Protein AF-A0A2W4L8S2-F1 (afdb_monomer_lite)

Structure (mmCIF, N/CA/C/O backbone):
data_AF-A0A2W4L8S2-F1
#
_entry.id   AF-A0A2W4L8S2-F1
#
loop_
_atom_site.group_PDB
_atom_site.id
_atom_site.type_symbol
_atom_site.label_atom_id
_atom_site.label_alt_id
_atom_site.label_comp_id
_atom_site.label_asym_id
_atom_site.label_entity_id
_atom_site.label_seq_id
_atom_site.pdbx_PDB_ins_code
_atom_site.Cartn_x
_atom_site.Cartn_y
_atom_site.Cartn_z
_atom_site.occupancy
_atom_site.B_iso_or_equiv
_atom_site.auth_seq_id
_atom_site.auth_comp_id
_atom_site.auth_asym_id
_atom_site.auth_atom_id
_atom_site.pdbx_PDB_model_num
ATOM 1 N N . MET A 1 1 ? 15.013 18.807 -108.909 1.00 54.22 1 MET A N 1
ATOM 2 C CA . MET A 1 1 ? 15.925 18.720 -107.749 1.00 54.22 1 MET A CA 1
ATOM 3 C C . MET A 1 1 ? 15.673 17.381 -107.094 1.00 54.22 1 MET A C 1
ATOM 5 O O . MET A 1 1 ? 14.528 17.103 -106.762 1.00 54.22 1 MET A O 1
ATOM 9 N N . ASP A 1 2 ? 16.695 16.538 -107.022 1.00 75.88 2 ASP A N 1
ATOM 10 C CA . ASP A 1 2 ? 16.571 15.161 -106.547 1.00 75.88 2 ASP A CA 1
ATOM 11 C C . ASP A 1 2 ? 16.822 15.107 -105.030 1.00 75.88 2 ASP A C 1
ATOM 13 O O . ASP A 1 2 ? 17.959 15.154 -104.556 1.00 75.88 2 ASP A O 1
ATOM 17 N N . PHE A 1 3 ? 15.731 15.096 -104.263 1.00 67.12 3 PHE A N 1
ATOM 18 C CA . PHE A 1 3 ? 15.756 15.052 -102.798 1.00 67.12 3 PHE A CA 1
ATOM 19 C C . PHE A 1 3 ? 16.240 13.700 -102.260 1.00 67.12 3 PHE A C 1
ATOM 21 O O . PHE A 1 3 ? 16.727 13.622 -101.130 1.00 67.12 3 PHE A O 1
ATOM 28 N N . GLU A 1 4 ? 16.162 12.645 -103.070 1.00 75.00 4 GLU A N 1
ATOM 29 C CA . GLU A 1 4 ? 16.572 11.297 -102.691 1.00 75.00 4 GLU A CA 1
ATOM 30 C C . GLU A 1 4 ? 18.098 11.164 -102.683 1.00 75.00 4 GLU A C 1
ATOM 32 O O . GLU A 1 4 ? 18.675 10.584 -101.758 1.00 75.00 4 GLU A O 1
ATOM 37 N N . ALA A 1 5 ? 18.768 11.789 -103.655 1.00 77.25 5 ALA A N 1
ATOM 38 C CA . ALA A 1 5 ? 20.225 11.882 -103.690 1.00 77.25 5 ALA A CA 1
ATOM 39 C C . ALA A 1 5 ? 20.784 12.727 -102.525 1.00 77.25 5 ALA A C 1
ATOM 41 O O . ALA A 1 5 ? 21.813 12.379 -101.938 1.00 77.25 5 ALA A O 1
ATOM 42 N N . LEU A 1 6 ? 20.085 13.805 -102.147 1.00 72.44 6 LEU A N 1
ATOM 43 C CA . LEU A 1 6 ? 20.484 14.676 -101.035 1.00 72.44 6 LEU A CA 1
ATOM 44 C C . LEU A 1 6 ? 20.317 13.979 -99.671 1.00 72.44 6 LEU A C 1
ATOM 46 O O . LEU A 1 6 ? 21.197 14.074 -98.815 1.00 72.44 6 LEU A O 1
ATOM 50 N N . GLY A 1 7 ? 19.229 13.223 -99.486 1.00 68.88 7 GLY A N 1
ATOM 51 C CA . GLY A 1 7 ? 18.989 12.440 -98.270 1.00 68.88 7 GLY A CA 1
ATOM 52 C C . GLY A 1 7 ? 19.982 11.289 -98.079 1.00 68.88 7 GLY A C 1
ATOM 53 O O . GLY A 1 7 ? 20.334 10.960 -96.945 1.00 68.88 7 GLY A O 1
ATOM 54 N N . ARG A 1 8 ? 20.481 10.705 -99.177 1.00 71.81 8 ARG A N 1
ATOM 55 C CA . ARG A 1 8 ? 21.476 9.624 -99.127 1.00 71.81 8 ARG A CA 1
ATOM 56 C C . ARG A 1 8 ? 22.851 10.134 -98.678 1.00 71.81 8 ARG A C 1
ATOM 58 O O . ARG A 1 8 ? 23.450 9.522 -97.802 1.00 71.81 8 ARG A O 1
ATOM 65 N N . ARG A 1 9 ? 23.286 11.303 -99.169 1.00 66.38 9 ARG A N 1
ATOM 66 C CA . ARG A 1 9 ? 24.544 11.945 -98.734 1.00 66.38 9 ARG A CA 1
ATOM 67 C C . ARG A 1 9 ? 24.524 12.403 -97.276 1.00 66.38 9 ARG A C 1
ATOM 69 O O . ARG A 1 9 ? 25.493 12.189 -96.560 1.00 66.38 9 ARG A O 1
ATOM 76 N N . LEU A 1 10 ? 23.410 12.962 -96.801 1.00 62.72 10 LEU A N 1
ATOM 77 C CA . LEU A 1 10 ? 23.275 13.386 -95.398 1.00 62.72 10 LEU A CA 1
ATOM 78 C C . LEU A 1 10 ? 23.389 12.224 -94.400 1.00 62.72 10 LEU A C 1
ATOM 80 O O . LEU A 1 10 ? 23.786 12.441 -93.260 1.00 62.72 10 LEU A O 1
ATOM 84 N N . ARG A 1 11 ? 23.057 10.994 -94.814 1.00 60.31 11 ARG A N 1
ATOM 85 C CA . ARG A 1 11 ? 23.184 9.797 -93.972 1.00 60.31 11 ARG A CA 1
ATOM 86 C C . ARG A 1 11 ? 24.624 9.277 -93.883 1.00 60.31 11 ARG A C 1
ATOM 88 O O . ARG A 1 11 ? 24.957 8.656 -92.879 1.00 60.31 11 ARG A O 1
ATOM 95 N N . GLU A 1 12 ? 25.458 9.529 -94.888 1.00 61.97 12 GLU A N 1
ATOM 96 C CA . GLU A 1 12 ? 26.861 9.089 -94.902 1.00 61.97 12 GLU A CA 1
ATOM 97 C C . GLU A 1 12 ? 27.784 10.016 -94.085 1.00 61.97 12 GLU A C 1
ATOM 99 O O . GLU A 1 12 ? 28.756 9.537 -93.511 1.00 61.97 12 GLU A O 1
ATOM 104 N N . ASP A 1 13 ? 27.432 11.299 -93.925 1.00 56.53 13 ASP A N 1
ATOM 105 C CA . ASP A 1 13 ? 28.270 12.315 -93.254 1.00 56.53 13 ASP A CA 1
ATOM 106 C C . ASP A 1 13 ? 27.974 12.544 -91.753 1.00 56.53 13 ASP A C 1
ATOM 108 O O . ASP A 1 13 ? 28.498 13.481 -91.146 1.00 56.53 13 ASP A O 1
ATOM 112 N N . LEU A 1 14 ? 27.150 11.711 -91.104 1.00 54.44 14 LEU A N 1
ATOM 113 C CA . LEU A 1 14 ? 26.831 11.850 -89.672 1.00 54.44 14 LEU A CA 1
ATOM 114 C C . LEU A 1 14 ? 27.606 10.830 -88.815 1.00 54.44 14 LEU A C 1
ATOM 116 O O . LEU A 1 14 ? 27.121 9.716 -88.601 1.00 54.44 14 LEU A O 1
ATOM 120 N N . PRO A 1 15 ? 28.759 11.194 -88.215 1.00 55.28 15 PRO A N 1
ATOM 121 C CA . PRO A 1 15 ? 29.455 10.358 -87.240 1.00 55.28 15 PRO A CA 1
ATOM 122 C C . PRO A 1 15 ? 28.753 10.445 -85.871 1.00 55.28 15 PRO A C 1
ATOM 124 O O . PRO A 1 15 ? 29.304 10.955 -84.899 1.00 55.28 15 PRO A O 1
ATOM 127 N N . ILE A 1 16 ? 27.498 9.993 -85.777 1.00 54.88 16 ILE A N 1
ATOM 128 C CA . ILE A 1 16 ? 26.684 10.130 -84.551 1.00 54.88 16 ILE A CA 1
ATOM 129 C C . ILE A 1 16 ? 26.672 8.852 -83.694 1.00 54.88 16 ILE A C 1
ATOM 131 O O . ILE A 1 16 ? 26.367 8.907 -82.503 1.00 54.88 16 ILE A O 1
ATOM 135 N N . ALA A 1 17 ? 27.082 7.699 -84.225 1.00 53.38 17 ALA A N 1
ATOM 136 C CA . ALA A 1 17 ? 26.986 6.439 -83.482 1.00 53.38 17 ALA A CA 1
ATOM 137 C C . ALA A 1 17 ? 28.056 6.255 -82.377 1.00 53.38 17 ALA A C 1
ATOM 139 O O . ALA A 1 17 ? 27.786 5.597 -81.373 1.00 53.38 17 ALA A O 1
ATOM 140 N N . GLU A 1 18 ? 29.252 6.846 -82.495 1.00 54.78 18 GLU A N 1
ATOM 141 C CA . GLU A 1 18 ? 30.366 6.517 -81.583 1.00 54.78 18 GLU A CA 1
ATOM 142 C C . GLU A 1 18 ? 30.488 7.408 -80.335 1.00 54.78 18 GLU A C 1
ATOM 144 O O . GLU A 1 18 ? 30.921 6.940 -79.276 1.00 54.78 18 GLU A O 1
ATOM 149 N N . ALA A 1 19 ? 30.101 8.684 -80.414 1.00 54.56 19 ALA A N 1
ATOM 150 C CA . ALA A 1 19 ? 30.258 9.620 -79.296 1.00 54.56 19 ALA A CA 1
ATOM 151 C C . ALA A 1 19 ? 29.278 9.327 -78.139 1.00 54.56 19 ALA A C 1
ATOM 153 O O . ALA A 1 19 ? 29.644 9.436 -76.964 1.00 54.56 19 ALA A O 1
ATOM 154 N N . GLY A 1 20 ? 28.056 8.882 -78.458 1.00 57.28 20 GLY A N 1
ATOM 155 C CA . GLY A 1 20 ? 27.028 8.545 -77.466 1.00 57.28 20 GLY A CA 1
ATOM 156 C C . GLY A 1 20 ? 27.360 7.299 -76.639 1.00 57.28 20 GLY A C 1
ATOM 157 O O . GLY A 1 20 ? 27.122 7.278 -75.429 1.00 57.28 20 GLY A O 1
ATOM 158 N N . ALA A 1 21 ? 27.980 6.289 -77.258 1.00 58.91 21 ALA A N 1
ATOM 159 C CA . ALA A 1 21 ? 28.337 5.035 -76.592 1.00 58.91 21 ALA A CA 1
ATOM 160 C C . ALA A 1 21 ? 29.458 5.214 -75.550 1.00 58.91 21 ALA A C 1
ATOM 162 O O . ALA A 1 21 ? 29.408 4.628 -74.468 1.00 58.91 21 ALA A O 1
ATOM 163 N N . ARG A 1 22 ? 30.447 6.081 -75.817 1.00 60.62 22 ARG A N 1
ATOM 164 C CA . ARG A 1 22 ? 31.533 6.370 -74.857 1.00 60.62 22 ARG A CA 1
ATOM 165 C C . ARG A 1 22 ? 31.052 7.218 -73.676 1.00 60.62 22 ARG A C 1
ATOM 167 O O . ARG A 1 22 ? 31.538 7.053 -72.555 1.00 60.62 22 ARG A O 1
ATOM 174 N N . TYR A 1 23 ? 30.086 8.110 -73.905 1.00 62.22 23 TYR A N 1
ATOM 175 C CA . TYR A 1 23 ? 29.506 8.946 -72.853 1.00 62.22 23 TYR A CA 1
ATOM 176 C C . TYR A 1 23 ? 28.605 8.140 -71.902 1.00 62.22 23 TYR A C 1
ATOM 178 O O . TYR A 1 23 ? 28.700 8.299 -70.682 1.00 62.22 23 TYR A O 1
ATOM 186 N N . SER A 1 24 ? 27.790 7.217 -72.427 1.00 61.22 24 SER A N 1
ATOM 187 C CA . SER A 1 24 ? 26.942 6.351 -71.598 1.00 61.22 24 SER A CA 1
ATOM 188 C C . SER A 1 24 ? 27.767 5.389 -70.732 1.00 61.22 24 SER A C 1
ATOM 190 O O . SER A 1 24 ? 27.485 5.245 -69.541 1.00 61.22 24 SER A O 1
ATOM 192 N N . GLN A 1 25 ? 28.848 4.819 -71.276 1.00 67.06 25 GLN A N 1
ATOM 193 C CA . GLN A 1 25 ? 29.757 3.946 -70.526 1.00 67.06 25 GLN A CA 1
ATOM 194 C C . GLN A 1 25 ? 30.489 4.679 -69.391 1.00 67.06 25 GLN A C 1
ATOM 196 O O . GLN A 1 25 ? 30.534 4.174 -68.268 1.00 67.06 25 GLN A O 1
ATOM 201 N N . ARG A 1 26 ? 30.997 5.901 -69.623 1.00 64.50 26 ARG A N 1
ATOM 202 C CA . ARG A 1 26 ? 31.630 6.707 -68.556 1.00 64.50 26 ARG A CA 1
ATOM 203 C C . ARG A 1 26 ? 30.647 7.095 -67.452 1.00 64.50 26 ARG A C 1
ATOM 205 O O . ARG A 1 26 ? 31.017 7.102 -66.279 1.00 64.50 26 ARG A O 1
ATOM 212 N N . ARG A 1 27 ? 29.391 7.387 -67.804 1.00 62.78 27 ARG A N 1
ATOM 213 C CA . ARG A 1 27 ? 28.351 7.726 -66.823 1.00 62.78 27 ARG A CA 1
ATOM 214 C C . ARG A 1 27 ? 27.994 6.532 -65.936 1.00 62.78 27 ARG A C 1
ATOM 216 O O . ARG A 1 27 ? 27.854 6.708 -64.729 1.00 62.78 27 ARG A O 1
ATOM 223 N N . LEU A 1 28 ? 27.910 5.326 -66.5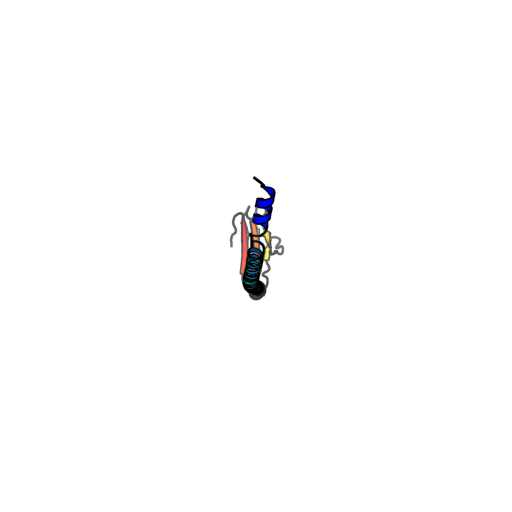01 1.00 66.94 28 LEU A N 1
ATOM 224 C CA . LEU A 1 28 ? 27.667 4.101 -65.730 1.00 66.94 28 LEU A CA 1
ATOM 225 C C . LEU A 1 28 ? 28.818 3.784 -64.766 1.00 66.94 28 LEU A C 1
ATOM 227 O O . LEU A 1 28 ? 28.566 3.450 -63.611 1.00 66.94 28 LEU A O 1
ATOM 231 N N . GLN A 1 29 ? 30.069 3.976 -65.194 1.00 71.75 29 GLN A N 1
ATOM 232 C CA . GLN A 1 29 ? 31.235 3.791 -64.323 1.00 71.75 29 GLN A CA 1
ATOM 233 C C . GLN A 1 29 ? 31.257 4.789 -63.155 1.00 71.75 29 GLN A C 1
ATOM 235 O O . GLN A 1 29 ? 31.570 4.412 -62.027 1.00 71.75 29 GLN A O 1
ATOM 240 N N . LEU A 1 30 ? 30.869 6.048 -63.390 1.00 69.38 30 LEU A N 1
ATOM 241 C CA . LEU A 1 30 ? 30.762 7.057 -62.330 1.00 69.38 30 LEU A CA 1
ATOM 242 C C . LEU A 1 30 ? 29.635 6.747 -61.337 1.00 69.38 30 LEU A C 1
ATOM 244 O O . LEU A 1 30 ? 29.838 6.890 -60.133 1.00 69.38 30 LEU A O 1
ATOM 248 N N . ILE A 1 31 ? 28.475 6.284 -61.813 1.00 69.88 31 ILE A N 1
ATOM 249 C CA . ILE A 1 31 ? 27.360 5.883 -60.941 1.00 69.88 31 ILE A CA 1
ATOM 250 C C . ILE A 1 31 ? 27.779 4.701 -60.055 1.00 69.88 31 ILE A C 1
ATOM 252 O O . ILE A 1 31 ? 27.611 4.768 -58.838 1.00 69.88 31 ILE A O 1
ATOM 256 N N . GLN A 1 32 ? 28.424 3.679 -60.627 1.00 67.75 32 GLN A N 1
ATOM 257 C CA . GLN A 1 32 ? 28.915 2.525 -59.866 1.00 67.75 32 GLN A CA 1
ATOM 258 C C . GLN A 1 32 ? 30.007 2.903 -58.851 1.00 67.75 32 GLN A C 1
ATOM 260 O O . GLN A 1 32 ? 29.982 2.437 -57.710 1.00 67.75 32 GLN A O 1
ATOM 265 N N . ALA A 1 33 ? 30.938 3.791 -59.220 1.00 64.31 33 ALA A N 1
ATOM 266 C CA . ALA A 1 33 ? 31.987 4.260 -58.313 1.00 64.31 33 ALA A CA 1
ATOM 267 C C . ALA A 1 33 ? 31.426 5.070 -57.126 1.00 64.31 33 ALA A C 1
ATOM 269 O O . ALA A 1 33 ? 31.949 4.993 -56.008 1.00 64.31 33 ALA A O 1
ATOM 270 N N . VAL A 1 34 ? 30.345 5.829 -57.343 1.00 65.31 34 VAL A N 1
ATOM 271 C CA . VAL A 1 34 ? 29.659 6.587 -56.285 1.00 65.31 34 VAL A CA 1
ATOM 272 C C . VAL A 1 34 ? 28.814 5.670 -55.391 1.00 65.31 34 VAL A C 1
ATOM 274 O O . VAL A 1 34 ? 28.837 5.837 -54.168 1.00 65.31 34 VAL A O 1
ATOM 277 N N . GLU A 1 35 ? 28.128 4.667 -55.947 1.00 58.19 35 GLU A N 1
ATOM 278 C CA . GLU A 1 35 ? 27.350 3.695 -55.162 1.00 58.19 35 GLU A CA 1
ATOM 279 C C . GLU A 1 35 ? 28.226 2.862 -54.219 1.00 58.19 35 GLU A C 1
ATOM 281 O O . GLU A 1 35 ? 27.897 2.720 -53.036 1.00 58.19 35 GLU A O 1
ATOM 286 N N . GLN A 1 36 ? 29.384 2.387 -54.689 1.00 58.41 36 GLN A N 1
ATOM 287 C CA . GLN A 1 36 ? 30.294 1.580 -53.868 1.00 58.41 36 GLN A CA 1
ATOM 288 C C . GLN A 1 36 ? 30.832 2.349 -52.650 1.00 58.41 36 GLN A C 1
ATOM 290 O O . GLN A 1 36 ? 30.936 1.786 -51.556 1.00 58.41 36 GLN A O 1
ATOM 295 N N . ARG A 1 37 ? 31.104 3.657 -52.783 1.00 54.41 37 ARG A N 1
ATOM 296 C CA . ARG A 1 37 ? 31.533 4.496 -51.646 1.00 54.41 37 ARG A CA 1
ATOM 297 C C . ARG A 1 37 ? 30.407 4.787 -50.651 1.00 54.41 37 ARG A C 1
ATOM 299 O O . ARG A 1 37 ? 30.684 4.973 -49.465 1.00 54.41 37 ARG A O 1
ATOM 306 N N . ARG A 1 38 ? 29.146 4.823 -51.098 1.00 51.81 38 ARG A N 1
ATOM 307 C CA . ARG A 1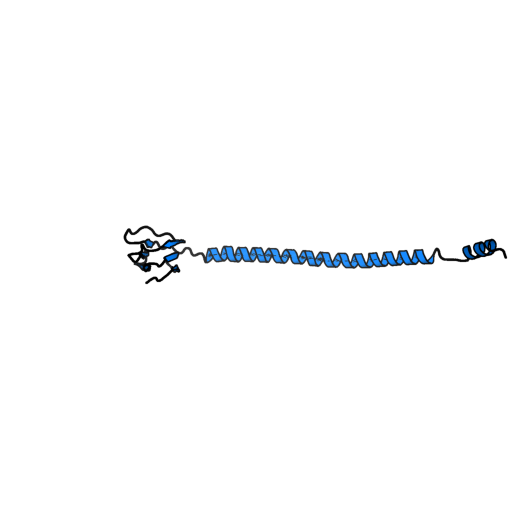 38 ? 27.988 5.120 -50.237 1.00 51.81 38 ARG A CA 1
ATOM 308 C C . ARG A 1 38 ? 27.535 3.894 -49.437 1.00 51.81 38 ARG A C 1
ATOM 310 O O . ARG A 1 38 ? 27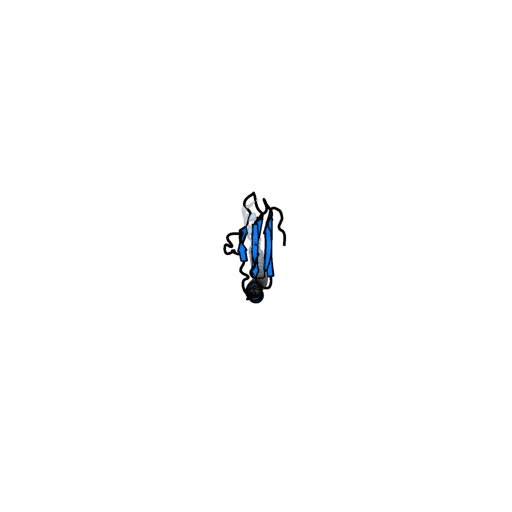.211 4.030 -48.258 1.00 51.81 38 ARG A O 1
ATOM 317 N N . ALA A 1 39 ? 27.598 2.697 -50.023 1.00 50.56 39 ALA A N 1
ATOM 318 C CA . ALA A 1 39 ? 27.157 1.454 -49.382 1.00 50.56 39 ALA A CA 1
ATOM 319 C C . ALA A 1 39 ? 28.028 1.023 -48.181 1.00 50.56 39 ALA A C 1
ATOM 321 O O . ALA A 1 39 ? 27.511 0.509 -47.187 1.00 50.56 39 ALA A O 1
ATOM 322 N N . GLY A 1 40 ? 29.343 1.272 -48.226 1.00 46.66 40 GLY A N 1
ATOM 323 C CA . GLY A 1 40 ? 30.267 0.867 -47.156 1.00 46.66 40 GLY A CA 1
ATOM 324 C C . GLY A 1 40 ? 30.166 1.698 -45.870 1.00 46.66 40 GLY A C 1
ATOM 325 O O . GLY A 1 40 ? 30.422 1.187 -44.779 1.00 46.66 40 GLY A O 1
ATOM 326 N N . LYS A 1 41 ? 29.772 2.974 -45.974 1.00 48.44 41 LYS A N 1
ATOM 327 C CA . LYS A 1 41 ? 29.778 3.908 -44.834 1.00 48.44 41 LYS A CA 1
ATOM 328 C C . LYS A 1 41 ? 28.515 3.816 -43.971 1.00 48.44 41 LYS A C 1
ATOM 330 O O . LYS A 1 41 ? 28.603 4.005 -42.765 1.00 48.44 41 LYS A O 1
ATOM 335 N N . VAL A 1 42 ? 27.365 3.477 -44.562 1.00 48.88 42 VAL A N 1
ATOM 336 C CA . VAL A 1 42 ? 26.060 3.433 -43.865 1.00 48.88 42 VAL A CA 1
ATOM 337 C C . VAL A 1 42 ? 25.864 2.137 -43.068 1.00 48.88 42 VAL A C 1
ATOM 339 O O . VAL A 1 42 ? 25.264 2.153 -41.994 1.00 48.88 42 VAL A O 1
ATOM 342 N N . ARG A 1 43 ? 26.415 1.011 -43.547 1.00 45.16 43 ARG A N 1
ATOM 343 C CA . ARG A 1 43 ? 26.307 -0.290 -42.860 1.00 45.16 43 ARG A CA 1
ATOM 344 C C . ARG A 1 43 ? 27.117 -0.375 -41.564 1.00 45.16 43 ARG A C 1
ATOM 346 O O . ARG A 1 43 ? 26.722 -1.090 -40.652 1.00 45.16 43 ARG A O 1
ATOM 353 N N . ARG A 1 44 ? 28.242 0.342 -41.458 1.00 47.06 44 ARG A N 1
ATOM 354 C CA . ARG A 1 44 ? 29.098 0.296 -40.258 1.00 47.06 44 ARG A CA 1
ATOM 355 C C . ARG A 1 44 ? 28.555 1.122 -39.090 1.00 47.06 44 ARG A C 1
ATOM 357 O O . ARG A 1 44 ? 28.726 0.719 -37.947 1.00 47.06 44 ARG A O 1
ATOM 364 N N . THR A 1 45 ? 27.875 2.234 -39.353 1.00 47.00 45 THR A N 1
ATOM 365 C CA . THR A 1 45 ? 27.312 3.094 -38.297 1.00 47.00 45 THR A CA 1
ATOM 366 C C . THR A 1 45 ? 26.016 2.548 -37.703 1.00 47.00 45 THR A C 1
ATOM 368 O O . THR A 1 45 ? 25.801 2.679 -36.504 1.00 47.00 45 THR A O 1
ATOM 371 N N . THR A 1 46 ? 25.177 1.878 -38.494 1.00 47.72 46 THR A N 1
ATOM 372 C CA . THR A 1 46 ? 23.915 1.294 -38.000 1.00 47.72 46 THR A CA 1
ATOM 373 C C . THR A 1 46 ? 24.129 0.059 -37.122 1.00 47.72 46 THR A C 1
ATOM 375 O O . THR A 1 46 ? 23.396 -0.138 -36.157 1.00 47.72 46 THR A O 1
ATOM 378 N N . LEU A 1 47 ? 25.169 -0.736 -37.387 1.00 46.56 47 LEU A N 1
ATOM 379 C CA . LEU A 1 47 ? 25.443 -1.958 -36.623 1.00 46.56 47 LEU A CA 1
ATOM 380 C C . LEU A 1 47 ? 26.120 -1.678 -35.266 1.00 46.56 47 LEU A C 1
ATOM 382 O O . LEU A 1 47 ? 25.867 -2.387 -34.296 1.00 46.56 47 LEU A O 1
ATOM 386 N N . ALA A 1 48 ? 26.910 -0.604 -35.162 1.00 47.53 48 ALA A N 1
ATOM 387 C CA . ALA A 1 48 ? 27.530 -0.184 -33.901 1.00 47.53 48 ALA A CA 1
ATOM 388 C C . ALA A 1 48 ? 26.526 0.447 -32.913 1.00 47.53 48 ALA A C 1
ATOM 390 O O . ALA A 1 48 ? 26.685 0.322 -31.701 1.00 47.53 48 ALA A O 1
ATOM 391 N N . MET A 1 49 ? 25.471 1.095 -33.417 1.00 43.62 49 MET A N 1
ATOM 392 C CA . MET A 1 49 ? 24.498 1.811 -32.583 1.00 43.62 49 MET A CA 1
ATOM 393 C C . MET A 1 49 ? 23.459 0.878 -31.931 1.00 43.62 49 MET A C 1
ATOM 395 O O . MET A 1 49 ? 22.967 1.176 -30.846 1.00 43.62 49 MET A O 1
ATOM 399 N N . GLY A 1 50 ? 23.175 -0.284 -32.533 1.00 45.22 50 GLY A N 1
ATOM 400 C CA . GLY A 1 50 ? 22.252 -1.279 -31.966 1.00 45.22 50 GLY A CA 1
ATOM 401 C C . GLY A 1 50 ? 22.808 -2.037 -30.752 1.00 45.22 50 GLY A C 1
ATOM 402 O O . GLY A 1 50 ? 22.059 -2.370 -29.837 1.00 45.22 50 GLY A O 1
ATOM 403 N N . PHE A 1 51 ? 24.125 -2.268 -30.699 1.00 48.34 51 PHE A N 1
ATOM 404 C CA . PHE A 1 51 ? 24.752 -3.048 -29.622 1.00 48.34 51 PHE A CA 1
ATOM 405 C C . PHE A 1 51 ? 24.938 -2.258 -28.315 1.00 48.34 51 PHE A C 1
ATOM 407 O O . PHE A 1 51 ? 24.915 -2.844 -27.236 1.00 48.34 51 PHE A O 1
ATOM 414 N N . ALA A 1 52 ? 25.073 -0.929 -28.390 1.00 50.81 52 ALA A N 1
ATOM 415 C CA . ALA A 1 52 ? 25.239 -0.073 -27.212 1.00 50.81 52 ALA A CA 1
ATOM 416 C C . ALA A 1 52 ? 23.936 0.128 -26.412 1.00 50.81 52 ALA A C 1
ATOM 418 O O . ALA A 1 52 ? 23.979 0.310 -25.200 1.00 50.81 52 ALA A O 1
ATOM 419 N N . ALA A 1 53 ? 22.768 0.074 -27.061 1.00 52.09 53 ALA A N 1
ATOM 420 C CA . ALA A 1 53 ? 21.485 0.280 -26.382 1.00 52.09 53 ALA A CA 1
ATOM 421 C C . ALA A 1 53 ? 21.052 -0.939 -25.544 1.00 52.09 53 ALA A C 1
ATOM 423 O O . ALA A 1 53 ? 20.497 -0.786 -24.455 1.00 52.09 53 ALA A O 1
ATOM 424 N N . ALA A 1 54 ? 21.333 -2.155 -26.023 1.00 54.00 54 ALA A N 1
ATOM 425 C CA . ALA A 1 54 ? 20.920 -3.387 -25.352 1.00 54.00 54 ALA A CA 1
ATOM 426 C C . ALA A 1 54 ? 21.674 -3.626 -24.031 1.00 54.00 54 ALA A C 1
ATOM 428 O O . ALA A 1 54 ? 21.076 -4.048 -23.042 1.00 54.00 54 ALA A O 1
ATOM 429 N N . THR A 1 55 ? 22.971 -3.314 -23.978 1.00 58.31 55 THR A N 1
ATOM 430 C CA . THR A 1 55 ? 23.788 -3.484 -22.765 1.00 58.31 55 THR A CA 1
ATOM 431 C C . THR A 1 55 ? 23.398 -2.504 -21.663 1.00 58.31 55 THR A C 1
ATOM 433 O O . THR A 1 55 ? 23.327 -2.901 -20.501 1.00 58.31 55 THR A O 1
ATOM 436 N N . VAL A 1 56 ? 23.064 -1.257 -22.014 1.00 62.03 56 VAL A N 1
ATOM 437 C CA . VAL A 1 56 ? 22.577 -0.257 -21.050 1.00 62.03 56 VAL A CA 1
ATOM 438 C C . VAL A 1 56 ? 21.224 -0.670 -20.471 1.00 62.03 56 VAL A C 1
ATOM 440 O O . VAL A 1 56 ? 21.043 -0.595 -19.259 1.00 62.03 56 VAL A O 1
ATOM 443 N N . ALA A 1 57 ? 20.296 -1.169 -21.293 1.00 62.09 57 ALA A N 1
ATOM 444 C CA . ALA A 1 57 ? 18.993 -1.629 -20.812 1.00 62.09 57 ALA A CA 1
ATOM 445 C C . ALA A 1 57 ? 19.116 -2.824 -19.849 1.00 62.09 57 ALA A C 1
ATOM 447 O O . ALA A 1 57 ? 18.498 -2.823 -18.785 1.00 62.09 57 ALA A O 1
ATOM 448 N N . ILE A 1 58 ? 19.957 -3.812 -20.175 1.00 68.81 58 ILE A N 1
ATOM 449 C CA . ILE A 1 58 ? 20.204 -4.972 -19.304 1.00 68.81 58 ILE A CA 1
ATOM 450 C C . ILE A 1 58 ? 20.879 -4.536 -17.998 1.00 68.81 58 ILE A C 1
ATOM 452 O O . ILE A 1 58 ? 20.462 -4.970 -16.926 1.00 68.81 58 ILE A O 1
ATOM 456 N N . ALA A 1 59 ? 21.873 -3.646 -18.061 1.00 72.25 59 ALA A N 1
ATOM 457 C CA . ALA A 1 59 ? 22.530 -3.109 -16.873 1.00 72.25 59 ALA A CA 1
ATOM 458 C C . ALA A 1 59 ? 21.557 -2.319 -15.986 1.00 72.25 59 ALA A C 1
ATOM 460 O O . ALA A 1 59 ? 21.607 -2.461 -14.771 1.00 72.25 59 ALA A O 1
ATOM 461 N N . LEU A 1 60 ? 20.635 -1.545 -16.568 1.00 72.75 60 LEU A N 1
ATOM 462 C CA . LEU A 1 60 ? 19.626 -0.797 -15.818 1.00 72.75 60 LEU A CA 1
ATOM 463 C C . LEU A 1 60 ? 18.607 -1.729 -15.146 1.00 72.75 60 LEU A C 1
ATOM 465 O O . LEU A 1 60 ? 18.259 -1.523 -13.988 1.00 72.75 60 LEU A O 1
ATOM 469 N N . VAL A 1 61 ? 18.159 -2.776 -15.845 1.00 75.69 61 VAL A N 1
ATOM 470 C CA . VAL A 1 61 ? 17.242 -3.788 -15.291 1.00 75.69 61 VAL A CA 1
ATOM 471 C C . VAL A 1 61 ? 17.919 -4.592 -14.185 1.00 75.69 61 VAL A C 1
ATOM 473 O O . VAL A 1 61 ? 17.302 -4.835 -13.151 1.00 75.69 61 VAL A O 1
ATOM 476 N N . LEU A 1 62 ? 19.189 -4.967 -14.355 1.00 75.38 62 LEU A N 1
ATOM 477 C CA . LEU A 1 62 ? 19.969 -5.629 -13.309 1.00 75.38 62 LEU A CA 1
ATOM 478 C C . LEU A 1 62 ? 20.231 -4.691 -12.132 1.00 75.38 62 LEU A C 1
ATOM 480 O O . LEU A 1 62 ? 20.092 -5.115 -10.992 1.00 75.38 62 LEU A O 1
ATOM 484 N N . TRP A 1 63 ? 20.539 -3.419 -12.382 1.00 68.69 63 TRP A N 1
ATOM 485 C CA . TRP A 1 63 ? 20.722 -2.429 -11.326 1.00 68.69 63 TRP A CA 1
ATOM 486 C C . TRP A 1 63 ? 19.430 -2.243 -10.536 1.00 68.69 63 TRP A C 1
ATOM 488 O O . TRP A 1 63 ? 19.434 -2.421 -9.329 1.00 68.69 63 TRP A O 1
ATOM 498 N N . ILE A 1 64 ? 18.297 -1.985 -11.191 1.00 71.31 64 ILE A N 1
ATOM 499 C CA . ILE A 1 64 ? 17.004 -1.835 -10.510 1.00 71.31 64 ILE A CA 1
ATOM 500 C C . ILE A 1 64 ? 16.608 -3.143 -9.815 1.00 71.31 64 ILE A C 1
ATOM 502 O O . ILE A 1 64 ? 16.218 -3.112 -8.657 1.00 71.31 64 ILE A O 1
ATOM 506 N N . GLY A 1 65 ? 16.740 -4.295 -10.471 1.00 66.19 65 GLY A N 1
ATOM 507 C CA . GLY A 1 65 ? 16.307 -5.585 -9.931 1.00 66.19 65 GLY A CA 1
ATOM 508 C C . GLY A 1 65 ? 17.159 -6.101 -8.769 1.00 66.19 65 GLY A C 1
ATOM 509 O O . GLY A 1 65 ? 16.615 -6.652 -7.813 1.00 66.19 65 GLY A O 1
ATOM 510 N N . VAL A 1 66 ? 18.481 -5.918 -8.824 1.00 63.91 66 VAL A N 1
ATOM 511 C CA . VAL A 1 66 ? 19.410 -6.333 -7.761 1.00 63.91 66 VAL A CA 1
ATOM 512 C C . VAL A 1 66 ? 19.434 -5.297 -6.643 1.00 63.91 66 VAL A C 1
ATOM 514 O O . VAL A 1 66 ? 19.308 -5.677 -5.486 1.00 63.91 66 VAL A O 1
ATOM 517 N N . PHE A 1 67 ? 19.501 -4.000 -6.961 1.00 57.22 67 PHE A N 1
ATOM 518 C CA . PHE A 1 67 ? 19.525 -2.931 -5.958 1.00 57.22 67 PHE A CA 1
ATOM 519 C C . PHE A 1 67 ? 18.176 -2.799 -5.233 1.00 57.22 67 PHE A C 1
ATOM 521 O O . PHE A 1 67 ? 18.149 -2.616 -4.023 1.00 57.22 67 PHE A O 1
ATOM 528 N N . ALA A 1 68 ? 17.037 -2.990 -5.912 1.00 58.59 68 ALA A N 1
ATOM 529 C CA . ALA A 1 68 ? 15.735 -3.039 -5.234 1.00 58.59 68 ALA A CA 1
ATOM 530 C C . ALA A 1 68 ? 15.544 -4.306 -4.389 1.00 58.59 68 ALA A C 1
ATOM 532 O O . ALA A 1 68 ? 14.744 -4.283 -3.459 1.00 58.59 68 ALA A O 1
ATOM 533 N N . ARG A 1 69 ? 16.270 -5.399 -4.673 1.00 57.19 69 ARG A N 1
ATOM 534 C CA . ARG A 1 69 ? 16.291 -6.591 -3.810 1.00 57.19 69 ARG A CA 1
ATOM 535 C C . ARG A 1 69 ? 17.223 -6.435 -2.618 1.00 57.19 69 ARG A C 1
ATOM 537 O O . ARG A 1 69 ? 16.862 -6.876 -1.541 1.00 57.19 69 ARG A O 1
ATOM 544 N N . THR A 1 70 ? 18.380 -5.798 -2.776 1.00 54.91 70 THR A N 1
ATOM 545 C CA . THR A 1 70 ? 19.310 -5.573 -1.658 1.00 54.91 70 THR A CA 1
ATOM 546 C C . THR A 1 70 ? 18.862 -4.435 -0.740 1.00 54.91 70 THR A C 1
ATOM 548 O O . THR A 1 70 ? 19.118 -4.495 0.458 1.00 54.91 70 THR A O 1
ATOM 551 N N . LEU A 1 71 ? 18.137 -3.432 -1.255 1.00 55.50 71 LEU A N 1
ATOM 552 C CA . LEU A 1 71 ? 17.393 -2.464 -0.433 1.00 55.50 71 LEU A CA 1
ATOM 553 C C . LEU A 1 71 ? 15.982 -2.932 -0.063 1.00 55.50 71 LEU A C 1
ATOM 555 O O . LEU A 1 71 ? 15.339 -2.308 0.782 1.00 55.50 71 LEU A O 1
ATOM 559 N N . GLY A 1 72 ? 15.500 -4.011 -0.681 1.00 47.59 72 GLY A N 1
ATOM 560 C CA . GLY A 1 72 ? 14.312 -4.756 -0.277 1.00 47.59 72 GLY A CA 1
ATOM 561 C C . GLY A 1 72 ? 14.645 -5.521 0.989 1.00 47.59 72 GLY A C 1
ATOM 562 O O . GLY A 1 72 ? 14.891 -6.718 0.957 1.00 47.59 72 GLY A O 1
ATOM 563 N N . SER A 1 73 ? 14.762 -4.761 2.069 1.00 52.75 73 SER A N 1
ATOM 564 C CA . SER A 1 73 ? 15.214 -5.185 3.374 1.00 52.75 73 SER A CA 1
ATOM 565 C C . SER A 1 73 ? 14.564 -6.503 3.791 1.00 52.75 73 SER A C 1
ATOM 567 O O . SER A 1 73 ? 13.341 -6.639 3.724 1.00 52.75 73 SER A O 1
ATOM 569 N N . ASP A 1 74 ? 15.377 -7.409 4.336 1.00 53.25 74 ASP A N 1
ATOM 570 C CA . ASP A 1 74 ? 14.991 -8.418 5.336 1.00 53.25 74 ASP A CA 1
ATOM 571 C C . ASP A 1 74 ? 14.450 -7.723 6.606 1.00 53.25 74 ASP A C 1
ATOM 573 O O . ASP A 1 74 ? 14.841 -7.996 7.739 1.00 53.25 74 ASP A O 1
ATOM 577 N N . SER A 1 75 ? 13.592 -6.717 6.439 1.00 60.38 75 SER A N 1
ATOM 578 C CA . SER A 1 75 ? 12.922 -6.089 7.551 1.00 60.38 75 SER A CA 1
ATOM 579 C C . SER A 1 75 ? 11.851 -7.056 8.004 1.00 60.38 75 SER A C 1
ATOM 581 O O . SER A 1 75 ? 10.891 -7.352 7.293 1.00 60.38 75 SER A O 1
ATOM 583 N N . GLU A 1 76 ? 12.083 -7.578 9.199 1.00 75.25 76 GLU A N 1
ATOM 584 C CA . GLU A 1 76 ? 11.148 -8.402 9.934 1.00 75.25 76 GLU A CA 1
ATOM 585 C C . GLU A 1 76 ? 9.757 -7.760 9.870 1.00 75.25 76 GLU A C 1
ATOM 587 O O . GLU A 1 76 ? 9.569 -6.588 10.227 1.00 75.25 76 GLU A O 1
ATOM 592 N N . ARG A 1 77 ? 8.803 -8.515 9.313 1.00 81.12 77 ARG A N 1
ATOM 593 C CA . ARG A 1 77 ? 7.435 -8.041 9.108 1.00 81.12 77 ARG A CA 1
ATOM 594 C C . ARG A 1 77 ? 6.834 -7.701 10.460 1.00 81.12 77 ARG A C 1
ATOM 596 O O . ARG A 1 77 ? 6.848 -8.530 11.365 1.00 81.12 77 ARG A O 1
ATOM 603 N N . LEU A 1 78 ? 6.281 -6.502 10.570 1.00 87.56 78 LEU A N 1
ATOM 604 C CA . LEU A 1 78 ? 5.595 -6.061 11.770 1.00 87.56 78 LEU A CA 1
ATOM 605 C C . LEU A 1 78 ? 4.136 -6.502 11.680 1.00 87.56 78 LEU A C 1
ATOM 607 O O . LEU A 1 78 ? 3.389 -6.047 10.807 1.00 87.56 78 LEU A O 1
ATOM 611 N N . ALA A 1 79 ? 3.725 -7.409 12.564 1.00 91.00 79 ALA A N 1
ATOM 612 C CA . ALA A 1 79 ? 2.328 -7.795 12.641 1.00 91.00 79 ALA A CA 1
ATOM 613 C C . ALA A 1 79 ? 1.494 -6.633 13.196 1.00 91.00 79 ALA A C 1
ATOM 615 O O . ALA A 1 79 ? 1.944 -5.847 14.031 1.00 91.00 79 ALA A O 1
ATOM 616 N N . PHE A 1 80 ? 0.250 -6.534 12.745 1.00 92.88 80 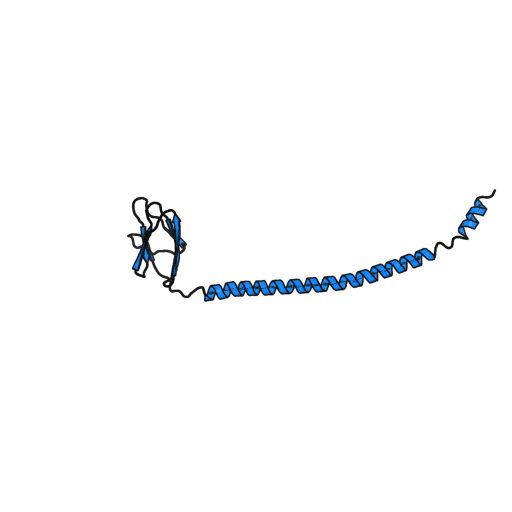PHE A N 1
ATOM 617 C CA . PHE A 1 80 ? -0.710 -5.590 13.297 1.00 92.88 80 PHE A CA 1
ATOM 618 C C . PHE A 1 80 ? -2.093 -6.221 13.359 1.00 92.88 80 PHE A C 1
ATOM 620 O O . PHE A 1 80 ? -2.383 -7.193 12.660 1.00 92.88 80 PHE A O 1
ATOM 627 N N . ARG A 1 81 ? -2.935 -5.685 14.234 1.00 94.62 81 ARG A N 1
ATOM 628 C CA . ARG A 1 81 ? -4.301 -6.138 14.482 1.00 94.62 81 ARG A CA 1
ATOM 629 C C . ARG A 1 81 ? -5.281 -5.009 14.234 1.00 94.62 81 ARG A C 1
ATOM 631 O O . ARG A 1 81 ? -4.942 -3.842 14.419 1.00 94.62 81 ARG A O 1
ATOM 638 N N . VAL A 1 82 ? -6.489 -5.365 13.820 1.00 92.75 82 VAL A N 1
ATOM 639 C CA . VAL A 1 82 ? -7.507 -4.422 13.357 1.00 92.75 82 VAL A CA 1
ATOM 640 C C . VAL A 1 82 ? -8.749 -4.522 14.233 1.00 92.75 82 VAL A C 1
ATOM 642 O O . VAL A 1 82 ? -9.268 -5.613 14.478 1.00 92.75 82 VAL A O 1
ATOM 645 N N . GLY A 1 83 ? -9.236 -3.364 14.675 1.00 89.19 83 GLY A N 1
ATOM 646 C CA . GLY A 1 83 ? -10.474 -3.234 15.432 1.00 89.19 83 GLY A CA 1
ATOM 647 C C . GLY A 1 83 ? -10.427 -3.871 16.820 1.00 89.19 83 GLY A C 1
ATOM 648 O O . GLY A 1 83 ? -9.377 -4.255 17.337 1.00 89.19 83 GLY A O 1
ATOM 649 N N . ASP A 1 84 ? -11.594 -3.973 17.447 1.00 82.69 84 ASP A N 1
ATOM 650 C CA . ASP A 1 84 ? -11.723 -4.518 18.805 1.00 82.69 84 ASP A CA 1
ATOM 651 C C . ASP A 1 84 ? -11.669 -6.049 18.834 1.00 82.69 84 ASP A C 1
ATOM 653 O O . ASP A 1 84 ? -11.203 -6.636 19.809 1.00 82.69 84 ASP A O 1
ATOM 657 N N . ALA A 1 85 ? -12.054 -6.697 17.731 1.00 80.69 85 ALA A N 1
ATOM 658 C CA . ALA A 1 85 ? -11.945 -8.144 17.552 1.00 80.69 85 ALA A CA 1
ATOM 659 C C . ALA A 1 85 ? -10.490 -8.628 17.390 1.00 80.69 85 ALA A C 1
ATOM 661 O O . ALA A 1 85 ? -10.249 -9.833 17.361 1.00 80.69 85 ALA A O 1
ATOM 662 N N . ASN A 1 86 ? -9.516 -7.707 17.326 1.00 83.75 86 ASN A N 1
ATOM 663 C CA . ASN A 1 86 ? -8.090 -8.014 17.213 1.00 83.75 86 ASN A CA 1
ATOM 664 C C . ASN A 1 86 ? -7.764 -8.925 16.017 1.00 83.75 86 ASN A C 1
ATOM 666 O O . ASN A 1 86 ? -6.873 -9.776 16.086 1.00 83.75 86 ASN A O 1
ATOM 670 N N . GLU A 1 87 ? -8.472 -8.727 14.907 1.00 89.81 87 GLU A N 1
ATOM 671 C CA . GLU A 1 87 ? -8.269 -9.527 13.706 1.00 89.81 87 GLU A CA 1
ATOM 672 C C . GLU A 1 87 ? -6.887 -9.255 13.101 1.00 89.81 87 GLU A C 1
ATOM 674 O O . GLU A 1 87 ? -6.438 -8.104 13.094 1.00 89.81 87 GLU A O 1
ATOM 679 N N . PRO A 1 88 ? -6.191 -10.282 12.582 1.00 91.62 88 PRO A N 1
ATOM 680 C CA . PRO A 1 88 ? -4.886 -10.096 11.967 1.00 91.62 88 PRO A CA 1
ATOM 681 C C . PRO A 1 88 ? -4.988 -9.194 10.733 1.00 91.62 88 PRO A C 1
ATOM 683 O O . PRO A 1 88 ? -5.705 -9.476 9.768 1.00 91.62 88 PRO A O 1
ATOM 686 N N . GLY A 1 89 ? -4.223 -8.109 10.768 1.00 89.81 89 GLY A N 1
ATOM 687 C CA . GLY A 1 89 ? -4.078 -7.159 9.685 1.00 89.81 89 GLY A CA 1
ATOM 688 C C . GLY A 1 89 ? -3.309 -7.729 8.495 1.00 89.81 89 GLY A C 1
ATOM 689 O O . GLY A 1 89 ? -2.493 -8.644 8.611 1.00 89.81 89 GLY A O 1
ATOM 690 N N . LYS A 1 90 ? -3.579 -7.176 7.317 1.00 92.12 90 LYS A N 1
ATOM 691 C CA . LYS A 1 90 ? -3.001 -7.552 6.031 1.00 92.12 90 LYS A CA 1
ATOM 692 C C . LYS A 1 90 ? -2.463 -6.305 5.346 1.00 92.12 90 LYS A C 1
ATOM 694 O O . LYS A 1 90 ? -3.188 -5.345 5.098 1.00 92.12 90 LYS A O 1
ATOM 699 N N . VAL A 1 91 ? -1.183 -6.343 5.000 1.00 91.12 91 VAL A N 1
ATOM 700 C CA . VAL A 1 91 ? -0.562 -5.309 4.168 1.00 91.12 91 VAL A CA 1
ATOM 701 C C . VAL A 1 91 ? -1.214 -5.323 2.780 1.00 91.12 91 VAL A C 1
ATOM 703 O O . VAL A 1 91 ? -1.505 -6.380 2.223 1.00 91.12 91 VAL A O 1
ATOM 706 N N . GLY A 1 92 ? -1.474 -4.139 2.239 1.00 88.62 92 GLY A N 1
ATOM 707 C CA . GLY A 1 92 ? -2.175 -3.893 0.982 1.00 88.62 92 GLY A CA 1
ATOM 708 C C . GLY A 1 92 ? -3.697 -3.813 1.116 1.00 88.62 92 GLY A C 1
ATOM 709 O O . GLY A 1 92 ? -4.349 -3.357 0.176 1.00 88.62 92 GLY A O 1
ATOM 710 N N . ALA A 1 93 ? -4.263 -4.209 2.262 1.00 90.56 93 ALA A N 1
ATOM 711 C CA . ALA A 1 93 ? -5.696 -4.118 2.505 1.00 90.56 93 ALA A CA 1
ATOM 712 C C . ALA A 1 93 ? -6.120 -2.687 2.860 1.00 90.56 93 ALA A C 1
ATOM 714 O O . ALA A 1 93 ? -5.386 -1.937 3.510 1.00 90.56 93 ALA A O 1
ATOM 715 N N . TYR A 1 94 ? -7.323 -2.333 2.414 1.00 93.00 94 TYR A N 1
ATOM 716 C CA . TYR A 1 94 ? -7.985 -1.082 2.749 1.00 93.00 94 TYR A CA 1
ATOM 717 C C . TYR A 1 94 ? -8.834 -1.268 4.007 1.00 93.00 94 TYR A C 1
ATOM 719 O O . TYR A 1 94 ? -9.631 -2.204 4.089 1.00 93.00 94 TYR A O 1
ATOM 727 N N . TYR A 1 95 ? -8.662 -0.365 4.965 1.00 93.06 95 TYR A N 1
ATOM 728 C CA . TYR A 1 95 ? -9.351 -0.364 6.244 1.00 93.06 95 TYR A CA 1
ATOM 729 C C . TYR A 1 95 ? -10.197 0.890 6.373 1.00 93.06 95 TYR A C 1
ATOM 731 O O . TYR A 1 95 ? -9.693 2.006 6.245 1.00 93.06 95 TYR A O 1
ATOM 739 N N . ALA A 1 96 ? -11.479 0.691 6.661 1.00 92.88 96 ALA A N 1
ATOM 740 C CA . ALA A 1 96 ? -12.423 1.755 6.947 1.00 92.88 96 ALA A CA 1
ATOM 741 C C . ALA A 1 96 ? -13.280 1.363 8.163 1.00 92.88 96 ALA A C 1
ATOM 743 O O . ALA A 1 96 ? -13.680 0.200 8.276 1.00 92.88 96 ALA A O 1
ATOM 744 N N . PRO A 1 97 ? -13.560 2.303 9.077 1.00 89.69 97 PRO A N 1
ATOM 745 C CA . PRO A 1 97 ? -14.453 2.071 10.196 1.00 89.69 97 PRO A CA 1
ATOM 746 C C . PRO A 1 97 ? -15.902 1.889 9.746 1.00 89.69 97 PRO A C 1
ATOM 748 O O . PRO A 1 97 ? -16.342 2.463 8.747 1.00 89.69 97 PRO A O 1
ATOM 751 N N . SER A 1 98 ? -16.682 1.170 10.556 1.00 82.56 98 SER A N 1
ATOM 752 C CA . SER A 1 98 ? -18.137 1.297 10.507 1.00 82.56 98 SER A CA 1
ATOM 753 C C . SER A 1 98 ? -18.539 2.713 10.940 1.00 82.56 98 SER A C 1
ATOM 755 O O . SER A 1 98 ? -17.861 3.346 11.747 1.00 82.56 98 SER A O 1
ATOM 757 N N . ALA A 1 99 ? -19.631 3.239 10.381 1.00 74.06 99 ALA A N 1
ATOM 758 C CA . ALA A 1 99 ? -19.969 4.667 10.422 1.00 74.06 99 ALA A CA 1
ATOM 759 C C . ALA A 1 99 ? -20.005 5.312 11.825 1.00 74.06 99 ALA A C 1
ATOM 761 O O . ALA A 1 99 ? -19.900 6.531 11.934 1.00 74.06 99 ALA A O 1
ATOM 762 N N . GLU A 1 100 ? -20.142 4.516 12.883 1.00 79.00 100 GLU A N 1
ATOM 763 C CA . GLU A 1 100 ? -20.371 4.991 14.246 1.00 79.00 100 GLU A CA 1
ATOM 764 C C . GLU A 1 100 ? -19.115 5.031 15.124 1.00 79.00 100 GLU A C 1
ATOM 766 O O . GLU A 1 100 ? -19.129 5.682 16.169 1.00 79.00 100 GLU A O 1
ATOM 771 N N . ARG A 1 101 ? -18.007 4.378 14.748 1.00 86.62 101 ARG A N 1
ATOM 772 C CA . ARG A 1 101 ? -16.823 4.273 15.622 1.00 86.62 101 ARG A CA 1
ATOM 773 C C . ARG A 1 101 ? -15.527 4.415 14.847 1.00 86.62 101 ARG A C 1
ATOM 775 O O . ARG A 1 101 ? -15.458 4.021 13.696 1.00 86.62 101 ARG A O 1
ATOM 782 N N . ALA A 1 102 ? -14.503 4.975 15.484 1.00 91.00 102 ALA A N 1
ATOM 783 C CA . ALA A 1 102 ? -13.151 4.936 14.938 1.00 91.00 102 ALA A CA 1
ATOM 784 C C . ALA A 1 102 ? -12.628 3.490 14.909 1.00 91.00 102 ALA A C 1
ATOM 786 O O . ALA A 1 102 ? -13.026 2.667 15.736 1.00 91.00 102 ALA A O 1
ATOM 787 N N . LEU A 1 103 ? -11.740 3.183 13.961 1.00 93.19 103 LEU A N 1
ATOM 788 C CA . LEU A 1 103 ? -11.141 1.856 13.823 1.00 93.19 103 LEU A CA 1
ATOM 789 C C . LEU A 1 103 ? -9.674 1.894 14.271 1.00 93.19 103 LEU A C 1
ATOM 791 O O . LEU A 1 103 ? -8.857 2.495 13.568 1.00 93.19 103 LEU A O 1
ATOM 795 N N . PRO A 1 104 ? -9.317 1.259 15.402 1.00 94.00 104 PRO A N 1
ATOM 796 C CA . PRO A 1 104 ? -7.930 1.173 15.836 1.00 94.00 104 PRO A CA 1
ATOM 797 C C . PRO A 1 104 ? -7.160 0.099 15.051 1.00 94.00 104 PRO A C 1
ATOM 799 O O . PRO A 1 104 ? -7.623 -1.034 14.906 1.00 94.00 104 PRO A O 1
ATOM 802 N N . LEU A 1 105 ? -5.954 0.435 14.598 1.00 93.31 105 LEU A N 1
ATOM 803 C CA . LEU A 1 105 ? -4.920 -0.499 14.159 1.00 93.31 105 LEU A CA 1
ATOM 804 C C . LEU A 1 105 ? -3.826 -0.543 15.212 1.00 93.31 105 LEU A C 1
ATOM 806 O O . LEU A 1 105 ? -3.199 0.475 15.484 1.00 93.31 105 LEU A O 1
ATOM 810 N N . ARG A 1 106 ? -3.601 -1.716 15.797 1.00 94.81 106 ARG A N 1
ATOM 811 C CA . ARG A 1 106 ? -2.606 -1.928 16.854 1.00 94.81 106 ARG A CA 1
ATOM 812 C C . ARG A 1 106 ? -1.448 -2.727 16.287 1.00 94.81 106 ARG A C 1
ATOM 814 O O . ARG A 1 106 ? -1.644 -3.870 15.874 1.00 94.81 106 ARG A O 1
ATOM 821 N N . PHE A 1 107 ? -0.266 -2.140 16.246 1.00 93.25 107 PHE A N 1
ATOM 822 C CA . PHE A 1 107 ? 0.943 -2.799 15.769 1.00 93.25 107 PHE A CA 1
ATOM 823 C C . PHE A 1 107 ? 1.629 -3.544 16.918 1.00 93.25 107 PHE A C 1
ATOM 825 O O . PHE A 1 107 ? 1.447 -3.228 18.093 1.00 93.25 107 PHE A O 1
ATOM 832 N N . GLU A 1 108 ? 2.408 -4.569 16.583 1.00 91.62 108 GLU A N 1
ATOM 833 C CA . GLU A 1 108 ? 3.150 -5.377 17.560 1.00 91.62 108 GLU A CA 1
ATOM 834 C C . GLU A 1 108 ? 4.176 -4.554 18.359 1.00 91.62 108 GLU A C 1
ATOM 836 O O . GLU A 1 108 ? 4.484 -4.896 19.497 1.00 91.62 108 GLU A O 1
ATOM 841 N N . ASP A 1 109 ? 4.649 -3.436 17.803 1.00 88.50 109 ASP A N 1
ATOM 842 C CA . ASP A 1 109 ? 5.554 -2.491 18.468 1.00 88.50 109 ASP A CA 1
ATOM 843 C C . ASP A 1 109 ? 4.861 -1.622 19.539 1.00 88.50 109 ASP A C 1
ATOM 845 O O . ASP A 1 109 ? 5.510 -0.811 20.198 1.00 88.50 109 ASP A O 1
ATOM 849 N N . GLY A 1 110 ? 3.550 -1.797 19.729 1.00 89.75 110 GLY A N 1
ATOM 850 C CA . GLY A 1 110 ? 2.730 -1.049 20.678 1.00 89.75 110 GLY A CA 1
ATOM 851 C C . GLY A 1 110 ? 2.146 0.246 20.113 1.00 89.75 110 GLY A C 1
ATOM 852 O O . GLY A 1 110 ? 1.300 0.857 20.769 1.00 89.75 110 GLY A O 1
ATOM 853 N N . SER A 1 111 ? 2.532 0.658 18.901 1.00 90.88 111 SER A N 1
ATOM 854 C CA . SER A 1 111 ? 1.925 1.817 18.251 1.00 90.88 111 SER A CA 1
ATOM 855 C C . SER A 1 111 ? 0.465 1.535 17.890 1.00 90.88 111 SER A C 1
ATOM 857 O O . SER A 1 111 ? 0.077 0.412 17.545 1.00 90.88 111 SER A O 1
ATOM 859 N N . THR A 1 112 ? -0.381 2.557 18.014 1.00 93.62 112 THR A N 1
ATOM 860 C CA . THR A 1 112 ? -1.807 2.459 17.693 1.00 93.62 112 THR A CA 1
ATOM 861 C C . THR A 1 112 ? -2.206 3.609 16.792 1.00 93.62 112 THR A C 1
ATOM 863 O O . THR A 1 112 ? -1.859 4.751 17.053 1.00 93.62 112 THR A O 1
ATOM 866 N N . ILE A 1 113 ? -2.948 3.298 15.734 1.00 93.06 113 ILE A N 1
ATOM 867 C CA . ILE A 1 113 ? -3.423 4.279 14.763 1.00 93.06 113 ILE A CA 1
ATOM 868 C C . ILE A 1 113 ? -4.932 4.195 14.704 1.00 93.06 113 ILE A C 1
ATOM 870 O O . ILE A 1 113 ? -5.488 3.137 14.422 1.00 93.06 113 ILE A O 1
ATOM 874 N N . GLU A 1 114 ? -5.605 5.307 14.945 1.00 94.94 114 GLU A N 1
ATOM 875 C CA . GLU A 1 114 ? -7.058 5.379 14.916 1.00 94.94 114 GLU A CA 1
ATOM 876 C C . GLU A 1 114 ? -7.522 6.003 13.605 1.00 94.94 114 GLU A C 1
ATOM 878 O O . GLU A 1 114 ? -7.235 7.165 13.311 1.00 94.94 114 GLU A O 1
ATOM 883 N N . ILE A 1 115 ? -8.270 5.239 12.812 1.00 93.62 115 ILE A N 1
ATOM 884 C CA . ILE A 1 115 ? -8.944 5.763 11.624 1.00 93.62 115 ILE A CA 1
ATOM 885 C C . ILE A 1 115 ? -10.259 6.399 12.070 1.00 93.62 115 ILE A C 1
ATOM 887 O O . ILE A 1 115 ? -11.104 5.722 12.660 1.00 93.62 115 ILE A O 1
ATOM 891 N N . ALA A 1 116 ? -10.450 7.686 11.780 1.00 93.12 116 ALA A N 1
ATOM 892 C CA . ALA A 1 116 ? -11.667 8.399 12.149 1.00 93.12 116 ALA A CA 1
ATOM 893 C C . ALA A 1 116 ? -12.885 7.920 11.340 1.00 93.12 116 ALA A C 1
ATOM 895 O O . ALA A 1 116 ? -12.763 7.306 10.279 1.00 93.12 116 ALA A O 1
ATOM 896 N N . GLN A 1 117 ? -14.091 8.243 11.813 1.00 92.12 117 GLN A N 1
ATOM 897 C CA . GLN A 1 117 ? -15.326 7.961 11.076 1.00 92.12 117 GLN A CA 1
ATOM 898 C C . GLN A 1 117 ? -15.260 8.526 9.648 1.00 92.12 117 GLN A C 1
ATOM 900 O O . GLN A 1 117 ? -14.681 9.590 9.416 1.00 92.12 117 GLN A O 1
ATOM 905 N N . ARG A 1 118 ? -15.863 7.811 8.687 1.00 88.62 118 ARG A N 1
ATOM 906 C CA . ARG A 1 118 ? -15.883 8.189 7.256 1.00 88.62 118 ARG A CA 1
ATOM 907 C C . ARG A 1 118 ? -14.489 8.377 6.637 1.00 88.62 118 ARG A C 1
ATOM 909 O O . ARG A 1 118 ? -14.352 9.049 5.617 1.00 88.62 118 ARG A O 1
ATOM 916 N N . SER A 1 119 ? -13.466 7.803 7.26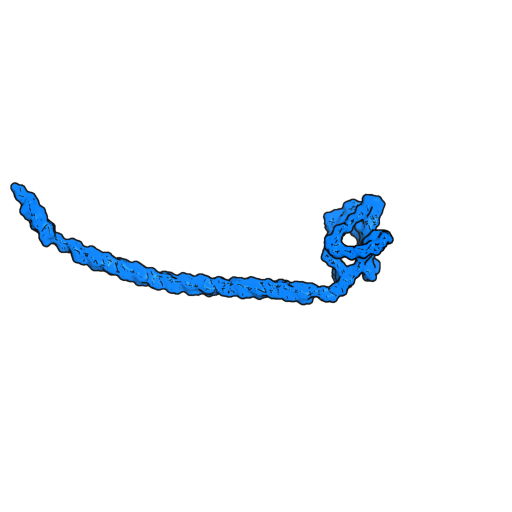0 1.00 92.50 119 SER A N 1
ATOM 917 C CA . SER A 1 119 ? -12.086 7.841 6.787 1.00 92.50 119 SER A CA 1
ATOM 918 C C . SER A 1 119 ? -11.651 6.452 6.342 1.00 92.50 119 SER A C 1
ATOM 920 O O . SER A 1 119 ? -12.330 5.459 6.596 1.00 92.50 119 SER A O 1
ATOM 922 N N . GLY A 1 120 ? -10.526 6.376 5.646 1.00 92.06 120 GLY A N 1
ATOM 923 C CA . GLY A 1 120 ? -10.067 5.128 5.069 1.00 92.06 120 GLY A CA 1
ATOM 924 C C . GLY A 1 120 ? -8.590 5.164 4.757 1.00 92.06 120 GLY A C 1
ATOM 925 O O . GLY A 1 120 ? -8.071 6.152 4.232 1.00 92.06 120 GLY A O 1
ATOM 926 N N . LEU A 1 121 ? -7.917 4.080 5.112 1.00 94.25 121 LEU A N 1
ATOM 927 C CA . LEU A 1 121 ? -6.470 3.983 5.081 1.00 94.25 121 LEU A CA 1
ATOM 928 C C . LEU A 1 121 ? -6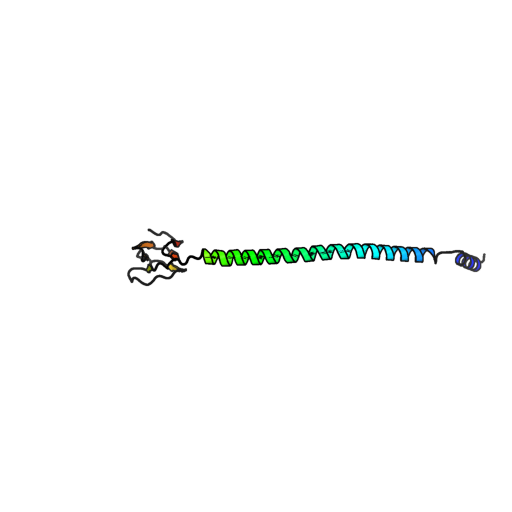.052 2.615 4.556 1.00 94.25 121 LEU A C 1
ATOM 930 O O . LEU A 1 121 ? -6.638 1.590 4.898 1.00 94.25 121 LEU A O 1
ATOM 934 N N . ARG A 1 122 ? -4.992 2.592 3.753 1.00 94.69 122 ARG A N 1
ATOM 935 C CA . ARG A 1 122 ? -4.340 1.372 3.286 1.00 94.69 122 ARG A CA 1
ATOM 936 C C . ARG A 1 122 ? -2.965 1.247 3.914 1.00 94.69 122 ARG A C 1
ATOM 938 O O . ARG A 1 122 ? -2.146 2.160 3.823 1.00 94.69 122 ARG A O 1
ATOM 945 N N . VAL A 1 123 ? -2.682 0.093 4.507 1.00 91.44 123 VAL A N 1
ATOM 946 C CA . VAL A 1 123 ? -1.338 -0.210 5.012 1.00 91.44 123 VAL A CA 1
ATOM 947 C C . VAL A 1 123 ? -0.496 -0.683 3.835 1.00 91.44 123 VAL A C 1
ATOM 949 O O . VAL A 1 123 ? -0.688 -1.796 3.365 1.00 91.44 123 VAL A O 1
ATOM 952 N N . SER A 1 124 ? 0.398 0.148 3.303 1.00 88.88 124 SER A N 1
ATOM 953 C CA . SER A 1 124 ? 1.209 -0.212 2.128 1.00 88.88 124 SER A CA 1
ATOM 954 C C . SER A 1 124 ? 2.476 -0.982 2.503 1.00 88.88 124 SER A C 1
ATOM 956 O O . SER A 1 124 ? 2.971 -1.775 1.702 1.00 88.88 124 SER A O 1
ATOM 958 N N . ARG A 1 125 ? 2.975 -0.784 3.728 1.00 87.12 125 ARG A N 1
ATOM 959 C CA . ARG A 1 125 ? 4.120 -1.500 4.301 1.00 87.12 125 ARG A CA 1
ATOM 960 C C . ARG A 1 125 ? 4.013 -1.519 5.825 1.00 87.12 125 ARG A C 1
ATOM 962 O O . ARG A 1 125 ? 3.673 -0.500 6.418 1.00 87.12 125 ARG A O 1
ATOM 969 N N . ALA A 1 126 ? 4.331 -2.650 6.442 1.00 88.56 126 ALA A N 1
ATOM 970 C CA . ALA A 1 126 ? 4.392 -2.797 7.893 1.00 88.56 126 ALA A CA 1
ATOM 971 C C . ALA A 1 126 ? 5.628 -3.629 8.237 1.00 88.56 126 ALA A C 1
ATOM 973 O O . ALA A 1 126 ? 5.569 -4.856 8.322 1.00 88.56 126 ALA A O 1
ATOM 974 N N . ASP A 1 127 ? 6.752 -2.941 8.392 1.00 88.25 127 ASP A N 1
ATOM 975 C CA . ASP A 1 127 ? 8.039 -3.542 8.714 1.00 88.25 127 ASP A CA 1
ATOM 976 C C . ASP A 1 127 ? 8.540 -2.943 10.033 1.00 88.25 127 ASP A C 1
ATOM 978 O O . ASP A 1 127 ? 8.328 -1.753 10.273 1.00 88.25 127 ASP A O 1
ATOM 982 N N . ARG A 1 128 ? 9.261 -3.707 10.869 1.00 81.56 128 ARG A N 1
ATOM 983 C CA . ARG A 1 128 ? 9.748 -3.214 12.180 1.00 81.56 128 ARG A CA 1
ATOM 984 C C . ARG A 1 128 ? 10.567 -1.921 12.093 1.00 81.56 128 ARG A C 1
ATOM 986 O O . ARG A 1 128 ? 10.575 -1.130 13.027 1.00 81.56 128 ARG A O 1
ATOM 993 N N . ALA A 1 129 ? 11.263 -1.703 10.978 1.00 81.19 129 ALA A N 1
ATOM 994 C CA . ALA A 1 129 ? 12.047 -0.492 10.753 1.00 81.19 129 ALA A CA 1
ATOM 995 C C . ALA A 1 129 ? 11.224 0.671 10.172 1.00 81.19 129 ALA A C 1
ATOM 997 O O . ALA A 1 129 ? 11.592 1.831 10.362 1.00 81.19 129 ALA A O 1
ATOM 998 N N . LYS A 1 130 ? 10.174 0.376 9.392 1.00 83.56 130 LYS A N 1
ATOM 999 C CA . LYS A 1 130 ? 9.394 1.367 8.638 1.00 83.56 130 LYS A CA 1
ATOM 1000 C C . LYS A 1 130 ? 7.961 0.882 8.407 1.00 83.56 130 LYS A C 1
ATOM 1002 O O . LYS A 1 130 ? 7.731 -0.070 7.663 1.00 83.56 130 LYS A O 1
ATOM 1007 N N . THR A 1 131 ? 6.999 1.644 8.913 1.00 86.81 131 THR A N 1
ATOM 1008 C CA . THR A 1 131 ? 5.573 1.480 8.605 1.00 86.81 131 THR A CA 1
ATOM 1009 C C . THR A 1 131 ? 5.141 2.582 7.644 1.00 86.81 131 THR A C 1
ATOM 1011 O O . THR A 1 131 ? 5.394 3.761 7.889 1.00 86.81 131 THR A O 1
ATOM 1014 N N . ALA A 1 132 ? 4.518 2.209 6.525 1.00 90.00 132 ALA A N 1
ATOM 1015 C CA . ALA A 1 132 ? 3.994 3.147 5.539 1.00 90.00 132 ALA A CA 1
ATOM 1016 C C . ALA A 1 132 ? 2.487 2.960 5.381 1.00 90.00 132 ALA A C 1
ATOM 1018 O O . ALA A 1 132 ? 1.976 1.852 5.192 1.00 90.00 132 ALA A O 1
ATOM 1019 N N . LEU A 1 133 ? 1.782 4.082 5.455 1.00 91.25 133 LEU A N 1
ATOM 1020 C CA . LEU A 1 133 ? 0.333 4.138 5.489 1.00 91.25 133 LEU A CA 1
ATOM 1021 C C . LEU A 1 133 ? -0.123 5.165 4.468 1.00 91.25 133 LEU A C 1
ATOM 1023 O O . LEU A 1 133 ? 0.409 6.272 4.407 1.00 91.25 133 LEU A O 1
ATOM 1027 N N . LEU A 1 134 ? -1.103 4.783 3.663 1.00 93.44 134 LEU A N 1
ATOM 1028 C CA . LEU A 1 134 ? -1.729 5.653 2.689 1.00 93.44 134 LEU A CA 1
ATOM 1029 C C . LEU A 1 134 ? -3.121 6.008 3.195 1.00 93.44 134 LEU A C 1
ATOM 1031 O O . LEU A 1 134 ? -4.017 5.167 3.185 1.00 93.44 134 LEU A O 1
ATOM 1035 N N . LEU A 1 135 ? -3.297 7.247 3.639 1.00 93.25 135 LEU A N 1
ATOM 1036 C CA . LEU A 1 135 ? -4.616 7.782 3.945 1.00 93.25 135 LEU A CA 1
ATOM 1037 C C . LEU A 1 135 ? -5.302 8.129 2.621 1.00 93.25 135 LEU A C 1
ATOM 1039 O O . LEU A 1 135 ? -4.913 9.082 1.952 1.00 93.25 135 LEU A O 1
ATOM 1043 N N . GLU A 1 136 ? -6.279 7.322 2.220 1.00 91.88 136 GLU A N 1
ATOM 1044 C CA . GLU A 1 136 ? -7.003 7.539 0.963 1.00 91.88 136 GLU A CA 1
ATOM 1045 C C . GLU A 1 136 ? -8.151 8.539 1.156 1.00 91.88 136 GLU A C 1
ATOM 1047 O O . GLU A 1 136 ? -8.451 9.321 0.258 1.00 91.88 136 GLU A O 1
ATOM 1052 N N . THR A 1 137 ? -8.778 8.547 2.338 1.00 91.25 137 THR A N 1
ATOM 1053 C CA . THR A 1 137 ? -9.921 9.416 2.651 1.00 91.25 137 THR A CA 1
ATOM 1054 C C . THR A 1 137 ? -9.932 9.831 4.121 1.00 91.25 137 THR A C 1
ATOM 1056 O O . THR A 1 137 ? -9.694 8.999 4.994 1.00 91.25 137 THR A O 1
ATOM 1059 N N . GLY A 1 138 ? -10.302 11.082 4.404 1.00 90.81 138 GLY A N 1
ATOM 1060 C CA . GLY A 1 138 ? -10.606 11.559 5.758 1.00 90.81 138 GLY A CA 1
ATOM 1061 C C . GLY A 1 138 ? -9.375 11.826 6.627 1.00 90.81 138 GLY A C 1
ATOM 1062 O O . GLY A 1 138 ? -8.437 12.477 6.175 1.00 90.81 138 GLY A O 1
ATOM 1063 N N . THR A 1 139 ? -9.407 11.384 7.886 1.00 91.44 139 THR A N 1
ATOM 1064 C CA . THR A 1 139 ? -8.372 11.644 8.898 1.00 91.44 139 THR A CA 1
ATOM 1065 C C . THR A 1 139 ? -7.990 10.383 9.679 1.00 91.44 139 THR A C 1
ATOM 1067 O O . THR A 1 139 ? -8.781 9.454 9.853 1.00 91.44 139 THR A O 1
ATOM 1070 N N . ALA A 1 140 ? -6.750 10.357 10.166 1.00 91.56 140 ALA A N 1
ATOM 1071 C CA . ALA A 1 140 ? -6.245 9.342 11.083 1.00 91.56 140 ALA A CA 1
ATOM 1072 C C . ALA A 1 140 ? -5.443 10.010 12.206 1.00 91.56 140 ALA A C 1
ATOM 1074 O O . ALA A 1 140 ? -4.864 11.082 12.005 1.00 91.56 140 ALA A O 1
ATOM 1075 N N . ARG A 1 141 ? -5.427 9.380 13.381 1.00 91.62 141 ARG A N 1
ATOM 1076 C CA . ARG A 1 141 ? -4.675 9.814 14.561 1.00 91.62 141 ARG A CA 1
ATOM 1077 C C . ARG A 1 141 ? -3.625 8.763 14.920 1.00 91.62 141 ARG A C 1
ATOM 1079 O O . ARG A 1 141 ? -3.899 7.573 14.793 1.00 91.62 141 ARG A O 1
ATOM 1086 N N . PHE A 1 142 ? -2.456 9.228 15.344 1.00 87.75 142 PHE A N 1
ATOM 1087 C CA . PHE A 1 142 ? -1.292 8.429 15.733 1.00 87.75 142 PHE A CA 1
ATOM 1088 C C . PHE A 1 142 ? -0.979 8.647 17.214 1.00 87.75 142 PHE A C 1
ATOM 1090 O O . PHE A 1 142 ? -1.360 9.732 17.726 1.00 87.75 142 PHE A O 1
#

pLDDT: mean 73.77, std 16.58, range [43.62, 94.94]

Secondary structure (DSSP, 8-state):
--HHHHHHHHHHS---HHHHHHHHHHHHHHHHHHHHHHHHHHHHHHHHHHHHHHHHHHHHHHHHHHHHHHSS----B--EEETTTTEEP-TT-EE---TTS-EEEEETTS-EEEEPTT-EEEEEEEETTEEEEEEEES-EE-

Sequence (142 aa):
MDFEALGRRLREDLPIAEAGARYSQRRLQLIQAVEQRRAGKVRRTTLAMGFAAATVAIALVLWIGVFARTLGSDSERLAFRVGDANEPGKVGAYYAPSAERALPLRFEDGSTIEIAQRSGLRVSRADRAKTALLLETGTARF

Radius of gyration: 42.75 Å; chains: 1; bounding box: 52×29×128 Å

Foldseek 3Di:
DDVPVVVVVVVVPDPPPPPVVVVVVVVVVVVVVVVVVVVVPVVVVVVVVVVVVVVVVVVVCCCCVVVCVVVVDPQAFKWKAKAPVRHTDDAQDKDADDQPAWMWIAIPVRDIKTADHPWMKGFNGGGPVDTDIGTPGDDMDD

=== Feature glossary ===
The record interleaves many kinds of information about one protein. Here is each kind framed as the question it answers.

Q: What does the local fold look like, residue by residue?
A: The Foldseek 3Di string encodes local tertiary geometry as a 20-letter alphabet — one character per residue — derived from the relative positions of nearby Cα atoms. Unlike the amino-acid sequence, 3Di is a direct function of the 3D structure, so two proteins with the same fold have similar 3Di strings even at low sequence identity.

Q: Which residues are in helices, strands, or loops?
A: The SS8 string is DSSP's per-residue secondary-structure call. α-helix (H) means an i→i+4 H-bond ladder; β-strand (E) means the residue participates in a β-sheet; 3₁₀ (G) and π (I) are tighter and wider helices; T/S are turns/bends; '-' is loop.

Q: How big and how compact is the whole molecule?
A: Radius of gyration (Rg) is the root-mean-square distance of Cα atoms from their centroid — a single number for overall size and compactness. A globular domain of N residues has Rg ≈ 2.2·N^0.38 Å; an extended or disordered chain has a much larger Rg. The Cα contact count is the number of residue pairs whose Cα atoms are within 8 Å and are more than four positions apart in sequence — a standard proxy for tertiary packing density. The bounding box is the smallest axis-aligned box enclosing all Cα atoms.

Q: Where is each backbone atom in 3D?
A: Structure coordinates are given as an mmCIF _atom_site loop: one row per atom with element, residue name, chain id, sequence number, and x/y/z position in Å. Only the four main-chain atoms per residue are included here; side chains are omitted to keep the record compact.

Q: What is the amino-acid chain?
A: Primary structure: the covalent order of the twenty standard amino acids along the backbone. Two proteins with the same sequence will (almost always) fold to the same structure; two with 30% identity often share a fold but not the details.

Q: What if only a Cα trace is available?
A: Three-state secondary structure (P-SEA) collapses the eight DSSP classes into helix (a), strand (b), and coil (c). P-SEA assigns these from Cα geometry alone — distances and angles — without requiring backbone oxygens, so it works on any Cα trace.

Q: What family and function is it annotated with?
A: Database cross-references. InterPro integrates a dozen domain/family signature databases into unified entries with residue-range hits. GO terms attach function/process/location labels with evidence codes. CATH codes position the fold in a four-level structural taxonomy. Organism is the NCBI-taxonomy species name.

Q: How confident is the AlphaFold model at each residue?
A: pLDDT is the predicted lDDT-Cα score: AlphaFold's confidence that the local environment of each residue (all inter-atomic distances within 15 Å) is correctly placed. It is a per-residue number between 0 and 100, with higher meaning more reliable.

Q: How mobile is each atom in the crystal?
A: B-factor (Debye–Waller factor) reflects atomic displacement in the crystal lattice. It is an experimental observable (units Å²), not a prediction; low values mean the atom is pinned down, high values mean it moves or is heterogeneous across the crystal.

Q: Which residues are buried vs exposed?
A: SASA measures how much of the protein is reachable by solvent. It is computed by rolling a water-sized probe over the atomic surface and summing the exposed area (Å²). Per-residue SASA distinguishes core (buried, low SASA) from surface (exposed, high SASA) residues; total SASA is a whole-molecule size measure.

Q: What do the diagnostic plots show?
A: Plot images: a contact map (which residues are close in 3D, as an N×N binary image), a Ramachandran scatter (backbone torsion angles, revealing secondary-structure composition at a glance), and — for AlphaFold structures — a PAE heatmap (pairwise prediction confidence).

Q: What known structures does this most resemble?
A: The Foldseek neighbor list gives the closest experimentally determined structures in the PDB, ranked by structural alignment. TM-score near 1 means near-identical fold; near 0.3 means only rough topology match. This is how one finds what a novel AlphaFold prediction most resembles in the solved-structure universe.

Q: Are the domains correctly placed relative to each other?
A: Predicted aligned error is AlphaFold's pairwise confidence. Unlike pLDDT (per-residue), PAE is per-residue-pair and captures whether two parts of the structure are correctly placed relative to each other. Units are ångströms of expected positional error.

Q: What do the rendered images show?
A: Structure images are PyMOL renders from six orthogonal camera directions. Cartoon representation draws helices as coils and strands as arrows; sticks shows the backbone as bonds; surface shows the solvent-excluded envelope. Rainbow coloring maps sequence position to hue (blue→red, N→C); chain coloring assigns a distinct color per polypeptide.

Q: What are the backbone torsion angles?
A: φ (phi) and ψ (psi) are the two rotatable backbone dihedrals per residue: φ is the C(i-1)–N–Cα–C torsion, ψ is the N–Cα–C–N(i+1) torsion, both in degrees on (−180°, 180°]. α-helical residues cluster near (−60°, −45°); β-strand residues near (−120°, +130°). A Ramachandran plot is simply a scatter of (φ, ψ) for every residue.